Protein AF-A0AAJ1TL16-F1 (afdb_monomer_lite)

Organism: NCBI:txid1553429

Sequence (68 aa):
MQNGTTKNTVKNKGALEDLREIESGKWDKVYKDGHDADGNKVSIHYFSSQSGQVFNVKVKDGWSNTRR

Foldseek 3Di:
DQQDKDKAKDPPPVVLVVVVVVPNDTKIWIWTWDADPVRFTKIWIWIAGPVGDTHDIDIDGHGPPDDD

Structure (mmCIF, N/CA/C/O backbone):
data_AF-A0AAJ1TL16-F1
#
_entry.id   AF-A0AAJ1TL16-F1
#
loop_
_atom_site.group_PDB
_atom_site.id
_atom_site.type_symbol
_atom_site.label_atom_id
_atom_site.label_alt_id
_atom_site.label_comp_id
_atom_site.label_asym_id
_atom_site.label_entity_id
_atom_site.label_seq_id
_atom_site.pdbx_PDB_ins_code
_atom_site.Cartn_x
_atom_site.Cartn_y
_atom_site.Cartn_z
_atom_site.occupancy
_atom_site.B_iso_or_equiv
_atom_site.auth_seq_id
_atom_site.auth_comp_id
_atom_site.auth_asym_id
_atom_site.auth_atom_id
_atom_site.pdbx_PDB_model_num
ATOM 1 N N . MET A 1 1 ? 12.873 11.510 -4.000 1.00 48.06 1 MET A N 1
ATOM 2 C CA . MET A 1 1 ? 13.894 10.444 -3.883 1.00 48.06 1 MET A CA 1
ATOM 3 C C . MET A 1 1 ? 13.665 9.465 -5.026 1.00 48.06 1 MET A C 1
ATOM 5 O O . MET A 1 1 ? 12.516 9.105 -5.234 1.00 48.06 1 MET A O 1
ATOM 9 N N . GLN A 1 2 ? 14.689 9.107 -5.809 1.00 51.06 2 GLN A N 1
ATOM 10 C CA . GLN A 1 2 ? 14.581 7.960 -6.730 1.00 51.06 2 GLN A CA 1
ATOM 11 C C . GLN A 1 2 ? 14.492 6.695 -5.855 1.00 51.06 2 GLN A C 1
ATOM 13 O O . GLN A 1 2 ? 15.193 6.645 -4.846 1.00 51.06 2 GLN A O 1
ATOM 18 N N . ASN A 1 3 ? 13.592 5.753 -6.161 1.00 63.41 3 ASN A N 1
ATOM 19 C CA . ASN A 1 3 ? 13.191 4.649 -5.260 1.00 63.41 3 ASN A CA 1
ATOM 20 C C . ASN A 1 3 ? 12.542 5.116 -3.938 1.00 63.41 3 ASN A C 1
ATOM 22 O O . ASN A 1 3 ? 12.771 4.549 -2.869 1.00 63.41 3 ASN A O 1
ATOM 26 N N . GLY A 1 4 ? 11.754 6.194 -3.988 1.00 79.19 4 GLY A N 1
ATOM 27 C CA . GLY A 1 4 ? 11.035 6.686 -2.816 1.00 79.19 4 GLY A CA 1
ATOM 28 C C . GLY A 1 4 ? 9.959 5.702 -2.355 1.00 79.19 4 GLY A C 1
ATOM 29 O O . GLY A 1 4 ? 9.261 5.100 -3.170 1.00 79.19 4 GLY A O 1
ATOM 30 N N . THR A 1 5 ? 9.804 5.567 -1.039 1.00 91.62 5 THR A N 1
ATOM 31 C CA . THR A 1 5 ? 8.583 5.029 -0.433 1.00 91.62 5 THR A CA 1
ATOM 32 C C . THR A 1 5 ? 7.847 6.186 0.225 1.00 91.62 5 THR A C 1
ATOM 34 O O . THR A 1 5 ? 8.420 6.892 1.054 1.00 91.62 5 THR A O 1
ATOM 37 N N . THR A 1 6 ? 6.582 6.388 -0.131 1.00 92.75 6 THR A N 1
ATOM 38 C CA . THR A 1 6 ? 5.711 7.377 0.511 1.00 92.75 6 THR A CA 1
ATOM 39 C C . THR A 1 6 ? 4.557 6.667 1.193 1.00 92.75 6 THR A C 1
ATOM 41 O O . THR A 1 6 ? 3.953 5.753 0.634 1.00 92.75 6 THR A O 1
ATOM 44 N N . LYS A 1 7 ? 4.261 7.094 2.421 1.00 93.69 7 LYS A N 1
ATOM 45 C CA . LYS A 1 7 ? 3.212 6.535 3.267 1.00 93.69 7 LYS A CA 1
ATOM 46 C C . LYS A 1 7 ? 2.263 7.659 3.664 1.00 93.69 7 LYS A C 1
ATOM 48 O O . LYS A 1 7 ? 2.689 8.631 4.280 1.00 93.69 7 LYS A O 1
ATOM 53 N N . ASN A 1 8 ? 0.996 7.525 3.291 1.00 94.75 8 ASN A N 1
ATOM 54 C CA . ASN A 1 8 ? -0.045 8.511 3.559 1.00 94.75 8 ASN A CA 1
ATOM 55 C C . ASN A 1 8 ? -1.158 7.870 4.380 1.00 94.75 8 ASN A C 1
ATOM 57 O O . ASN A 1 8 ? -1.815 6.948 3.904 1.00 94.75 8 ASN A O 1
ATOM 61 N N . THR A 1 9 ? -1.418 8.381 5.580 1.00 96.88 9 THR A N 1
ATOM 62 C CA . THR A 1 9 ? -2.521 7.878 6.405 1.00 96.88 9 THR A CA 1
ATOM 63 C C . THR A 1 9 ? -3.859 8.064 5.706 1.00 96.88 9 THR A C 1
ATOM 65 O O . THR A 1 9 ? -4.170 9.148 5.203 1.00 96.88 9 THR A O 1
ATOM 68 N N . VAL A 1 10 ? -4.658 6.997 5.673 1.00 96.62 10 VAL A N 1
ATOM 69 C CA . VAL A 1 10 ? -5.980 7.004 5.048 1.00 96.62 10 VAL A CA 1
ATOM 70 C C . VAL A 1 10 ? -6.918 7.848 5.907 1.00 96.62 10 VAL A C 1
ATOM 72 O O . VAL A 1 10 ? -7.200 7.520 7.056 1.00 96.62 10 VAL A O 1
ATOM 75 N N . LYS A 1 11 ? -7.387 8.962 5.339 1.00 94.44 11 LYS A N 1
ATOM 76 C CA . LYS A 1 11 ? -8.349 9.877 5.979 1.00 94.44 11 LYS A CA 1
ATOM 77 C C . LYS A 1 11 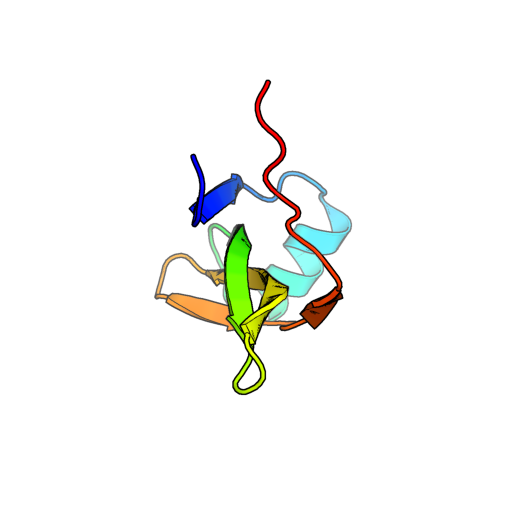? -9.730 9.854 5.322 1.00 94.44 11 LYS A C 1
ATOM 79 O O . LYS A 1 11 ? -10.670 10.427 5.864 1.00 94.44 11 LYS A O 1
ATOM 84 N N . ASN A 1 12 ? -9.853 9.234 4.147 1.00 95.56 12 ASN A N 1
ATOM 85 C CA . ASN A 1 12 ? -11.141 9.067 3.483 1.00 95.56 12 ASN A CA 1
ATOM 86 C C . ASN A 1 12 ? -11.993 8.083 4.299 1.00 95.56 12 ASN A C 1
ATOM 88 O O . ASN A 1 12 ? -11.548 6.964 4.528 1.00 95.56 12 ASN A O 1
ATOM 92 N N . LYS A 1 13 ? -13.178 8.520 4.749 1.00 94.31 13 LYS A N 1
ATOM 93 C CA . LYS A 1 13 ? -14.021 7.753 5.679 1.00 94.31 13 LYS A CA 1
ATOM 94 C C . LYS A 1 13 ? -14.484 6.418 5.098 1.00 94.31 13 LYS A C 1
ATOM 96 O O . LYS A 1 13 ? -14.209 5.409 5.723 1.00 94.31 13 LYS A O 1
ATOM 101 N N . GLY A 1 14 ? -15.074 6.412 3.901 1.00 95.38 14 GLY A N 1
ATOM 102 C CA . GLY A 1 14 ? -15.572 5.176 3.282 1.00 95.38 14 GLY A CA 1
ATOM 103 C C . GLY A 1 14 ? -14.455 4.157 3.064 1.00 95.38 14 GLY A C 1
ATOM 104 O O . GLY A 1 14 ? -14.528 3.040 3.551 1.00 95.38 14 GLY A O 1
ATOM 105 N N . ALA A 1 15 ? -13.336 4.587 2.471 1.00 93.94 15 ALA A N 1
ATOM 106 C CA . ALA A 1 15 ? -12.191 3.693 2.292 1.00 93.94 15 ALA A CA 1
ATOM 107 C C . ALA A 1 15 ? -11.607 3.192 3.628 1.00 93.94 15 ALA A C 1
ATOM 109 O O . ALA A 1 15 ? -11.073 2.091 3.688 1.00 93.94 15 ALA A O 1
ATOM 110 N N . LEU A 1 16 ? -11.650 3.999 4.693 1.00 95.81 16 LEU A N 1
ATOM 111 C CA . LEU A 1 16 ? -11.173 3.589 6.015 1.00 95.81 16 LEU A CA 1
ATOM 112 C C . LEU A 1 16 ? -12.139 2.621 6.708 1.00 95.81 16 LEU A C 1
ATOM 114 O O . LEU A 1 16 ? -11.675 1.768 7.458 1.00 95.81 16 LEU A O 1
ATOM 118 N N . GLU A 1 17 ? -13.445 2.764 6.493 1.00 96.88 17 GLU A N 1
ATOM 119 C CA . GLU A 1 17 ? -14.467 1.838 6.988 1.00 96.88 17 GLU A CA 1
ATOM 120 C C . GLU A 1 17 ? -14.272 0.458 6.355 1.00 96.88 17 GLU A C 1
ATOM 122 O O . GLU A 1 17 ? -14.020 -0.488 7.099 1.00 96.88 17 GLU A O 1
ATOM 127 N N . ASP A 1 18 ? -14.190 0.376 5.022 1.00 96.31 18 ASP A N 1
ATOM 128 C CA . ASP A 1 18 ? -13.933 -0.879 4.295 1.00 96.31 18 ASP A CA 1
ATOM 129 C C . ASP A 1 18 ? -12.647 -1.579 4.781 1.00 96.31 18 ASP A C 1
ATOM 131 O O . ASP A 1 18 ? -12.589 -2.791 4.971 1.00 96.31 18 ASP A O 1
ATOM 135 N N . LEU A 1 19 ? -11.577 -0.811 5.018 1.00 96.62 19 LEU A N 1
ATOM 136 C CA . LEU A 1 19 ? -10.311 -1.357 5.517 1.00 96.62 19 LEU A CA 1
ATOM 137 C C . LEU A 1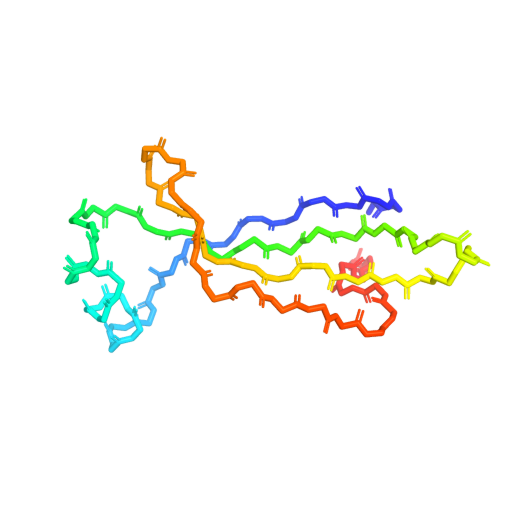 19 ? -10.409 -1.841 6.973 1.00 96.62 19 LEU A C 1
ATOM 139 O O . LEU A 1 19 ? -9.709 -2.775 7.364 1.00 96.62 19 LEU A O 1
ATOM 143 N N . ARG A 1 20 ? -11.264 -1.218 7.789 1.00 96.62 20 ARG A N 1
ATOM 144 C CA . ARG A 1 20 ? -11.467 -1.600 9.194 1.00 96.62 20 ARG A CA 1
ATOM 145 C C . ARG A 1 20 ? -12.328 -2.839 9.370 1.00 96.62 20 ARG A C 1
ATOM 147 O O . ARG A 1 20 ? -12.226 -3.458 10.426 1.00 96.62 20 ARG A O 1
ATOM 154 N N . GLU A 1 21 ? -13.102 -3.216 8.358 1.00 96.12 21 GLU A N 1
ATOM 155 C CA . GLU A 1 21 ? -13.747 -4.531 8.302 1.00 96.12 21 GLU A CA 1
ATOM 156 C C . GLU A 1 21 ? -12.714 -5.663 8.195 1.00 96.12 21 GLU A C 1
ATOM 158 O O . GLU A 1 21 ? -12.934 -6.748 8.725 1.00 96.12 21 GLU A O 1
ATOM 163 N N . ILE A 1 22 ? -11.562 -5.396 7.564 1.00 94.75 22 ILE A N 1
ATOM 164 C CA . ILE A 1 22 ? -10.446 -6.348 7.458 1.00 94.75 22 ILE A CA 1
ATOM 165 C C . ILE A 1 22 ? -9.629 -6.360 8.754 1.00 94.75 22 ILE A C 1
ATOM 167 O O . ILE A 1 22 ? -9.429 -7.406 9.367 1.00 94.75 22 ILE A O 1
ATOM 171 N N . GLU A 1 23 ? -9.136 -5.192 9.173 1.00 96.12 23 GLU A N 1
ATOM 172 C CA . GLU A 1 23 ? -8.432 -5.036 10.445 1.00 96.12 23 GLU A CA 1
ATOM 173 C C . GLU A 1 23 ? -8.740 -3.670 11.053 1.00 96.12 23 GLU A C 1
ATOM 175 O O . GLU A 1 23 ? -8.475 -2.616 10.465 1.00 96.12 23 GLU A O 1
ATOM 180 N N . SER A 1 24 ? -9.255 -3.672 12.281 1.00 95.25 24 SER A N 1
ATOM 181 C CA . SER A 1 24 ? -9.494 -2.435 13.013 1.00 95.25 24 SER A CA 1
ATOM 182 C C . SER A 1 24 ? -8.187 -1.673 13.247 1.00 95.25 24 SER A C 1
ATOM 184 O O . SER A 1 24 ? -7.185 -2.258 13.651 1.00 95.25 24 SER A O 1
ATOM 186 N N . GLY A 1 25 ? -8.211 -0.350 13.090 1.00 94.94 25 GLY A N 1
ATOM 187 C CA . GLY A 1 25 ? -7.086 0.502 13.470 1.00 94.94 25 GLY A CA 1
ATOM 188 C C . GLY A 1 25 ? -6.714 1.534 12.418 1.00 94.94 25 GLY A C 1
ATOM 189 O O . GLY A 1 25 ? -7.576 2.086 11.719 1.00 94.94 25 GLY A O 1
ATOM 190 N N . LYS A 1 26 ? -5.419 1.862 12.387 1.00 96.38 26 LYS A N 1
ATOM 191 C CA . LYS A 1 26 ? -4.833 2.801 11.430 1.00 96.38 26 LYS A CA 1
ATOM 192 C C . LYS A 1 26 ? -4.440 2.066 10.160 1.00 96.38 26 LYS A C 1
ATOM 194 O O . LYS A 1 26 ? -3.837 0.999 10.212 1.00 96.38 26 LYS A O 1
ATOM 199 N N . TRP A 1 27 ? -4.727 2.714 9.042 1.00 98.12 27 TRP A N 1
ATOM 200 C CA . TRP A 1 27 ? -4.326 2.269 7.723 1.00 98.12 27 TRP A CA 1
ATOM 201 C C . TRP A 1 27 ? -3.605 3.392 6.997 1.00 98.12 27 TRP A C 1
ATOM 203 O O . TRP A 1 27 ? -3.977 4.565 7.098 1.00 98.12 27 TRP A O 1
ATOM 213 N N . ASP A 1 28 ? -2.596 3.020 6.226 1.00 97.88 28 ASP A N 1
ATOM 214 C CA . ASP A 1 28 ? -1.845 3.929 5.380 1.00 97.88 28 ASP A CA 1
ATOM 215 C C . ASP A 1 28 ? -1.853 3.437 3.933 1.00 97.88 28 ASP A C 1
ATOM 217 O O . ASP A 1 28 ? -1.689 2.250 3.662 1.00 97.88 28 ASP A O 1
ATOM 221 N N . LYS A 1 29 ? -1.985 4.362 2.985 1.00 97.12 29 LYS A N 1
ATOM 222 C CA . LYS A 1 29 ? -1.714 4.114 1.574 1.00 97.12 29 LYS A CA 1
ATOM 223 C C . LYS A 1 29 ? -0.216 4.263 1.324 1.00 97.12 29 LYS A C 1
ATOM 225 O O . LYS A 1 29 ? 0.349 5.333 1.557 1.00 97.12 29 LYS A O 1
ATOM 230 N N . VAL A 1 30 ? 0.409 3.201 0.838 1.00 95.88 30 VAL A N 1
ATOM 231 C CA . VAL A 1 30 ? 1.831 3.150 0.506 1.00 95.88 30 VAL A CA 1
ATOM 232 C C . VAL A 1 30 ? 2.015 3.228 -1.005 1.00 95.88 30 VAL A C 1
ATOM 234 O O . VAL A 1 30 ? 1.283 2.580 -1.753 1.00 95.88 30 VAL A O 1
ATOM 237 N N . TYR A 1 31 ? 3.008 4.011 -1.420 1.00 94.81 31 TYR A N 1
ATOM 238 C CA . TYR A 1 31 ? 3.488 4.163 -2.789 1.00 94.81 31 TYR A CA 1
ATOM 239 C C . TYR A 1 31 ? 4.974 3.821 -2.800 1.00 94.81 31 TYR A C 1
ATOM 241 O O . TYR A 1 31 ? 5.778 4.554 -2.215 1.00 94.81 31 TYR A O 1
ATOM 249 N N . LYS A 1 32 ? 5.341 2.704 -3.423 1.00 93.81 32 LYS A N 1
ATOM 250 C CA . LYS A 1 32 ? 6.720 2.220 -3.476 1.00 93.81 32 LYS A CA 1
ATOM 251 C C . LYS A 1 32 ? 7.193 2.160 -4.918 1.00 93.81 32 LYS A C 1
ATOM 253 O O . LYS A 1 32 ? 6.761 1.297 -5.675 1.00 93.81 32 LYS A O 1
ATOM 258 N N . ASP A 1 33 ? 8.091 3.067 -5.268 1.00 94.00 33 ASP A N 1
ATOM 259 C CA . ASP A 1 33 ? 8.694 3.107 -6.596 1.00 94.00 33 ASP A CA 1
ATOM 260 C C . ASP A 1 33 ? 9.865 2.123 -6.698 1.00 94.00 33 ASP A C 1
ATOM 262 O O . ASP A 1 33 ? 10.626 1.942 -5.744 1.00 94.00 33 ASP A O 1
ATOM 266 N N . GLY A 1 34 ? 10.024 1.510 -7.867 1.00 91.94 34 GLY A N 1
ATOM 267 C CA . GLY A 1 34 ? 11.110 0.582 -8.162 1.00 91.94 34 GLY A CA 1
ATOM 268 C C . GLY A 1 34 ? 11.229 0.294 -9.655 1.00 91.94 34 GLY A C 1
ATOM 269 O O . GLY A 1 34 ? 10.771 1.080 -10.488 1.00 91.94 34 GLY A O 1
ATOM 270 N N . HIS A 1 35 ? 11.855 -0.832 -9.977 1.00 93.44 35 HIS A N 1
ATOM 271 C CA . HIS A 1 35 ? 11.941 -1.345 -11.339 1.00 93.44 35 HIS A CA 1
ATOM 272 C C . HIS A 1 35 ? 11.397 -2.772 -11.383 1.00 93.44 35 HIS A C 1
ATOM 274 O O . HIS A 1 35 ? 11.499 -3.494 -10.386 1.00 93.44 35 HIS A O 1
ATOM 280 N N . ASP A 1 36 ? 10.796 -3.151 -12.506 1.00 92.06 36 ASP A N 1
ATOM 281 C CA . ASP A 1 36 ? 10.453 -4.542 -12.789 1.00 92.06 36 ASP A CA 1
ATOM 282 C C . ASP A 1 36 ? 11.696 -5.348 -13.216 1.00 92.06 36 ASP A C 1
ATOM 284 O O . ASP A 1 36 ? 12.826 -4.851 -13.186 1.00 92.06 36 ASP A O 1
ATOM 288 N N . ALA A 1 37 ? 11.490 -6.616 -13.582 1.00 92.62 37 ALA A N 1
ATOM 289 C CA . ALA A 1 37 ? 12.567 -7.515 -13.995 1.00 92.62 37 ALA A CA 1
ATOM 290 C C . ALA A 1 37 ? 13.273 -7.070 -15.290 1.00 92.62 37 ALA A C 1
ATOM 292 O O . ALA A 1 37 ? 14.450 -7.376 -15.471 1.00 92.62 37 ALA A O 1
ATOM 293 N N . ASP A 1 38 ? 12.579 -6.318 -16.146 1.00 94.69 38 ASP A N 1
ATOM 294 C C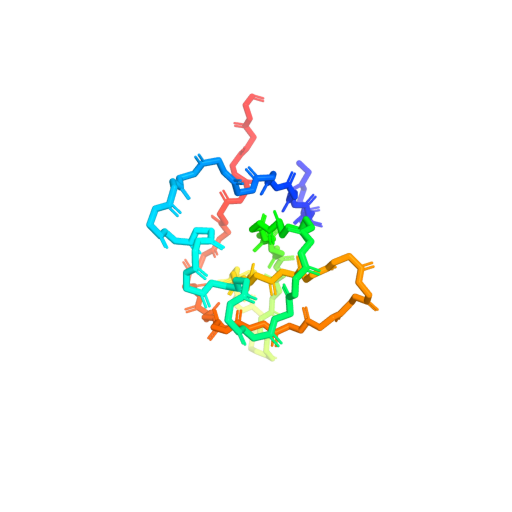A . ASP A 1 38 ? 13.086 -5.816 -17.425 1.00 94.69 38 ASP A CA 1
ATOM 295 C C . ASP A 1 38 ? 13.743 -4.428 -17.284 1.00 94.69 38 ASP A C 1
ATOM 297 O O . ASP A 1 38 ? 14.250 -3.859 -18.251 1.00 94.69 38 ASP A O 1
ATOM 301 N N . GLY A 1 39 ? 13.763 -3.870 -16.068 1.00 92.81 39 GLY A N 1
ATOM 302 C CA . GLY A 1 39 ? 14.328 -2.557 -15.774 1.00 92.81 39 GLY A CA 1
ATOM 303 C C . GLY A 1 39 ? 13.373 -1.391 -16.041 1.00 92.81 39 GLY A C 1
ATOM 304 O O . GLY A 1 39 ? 13.789 -0.23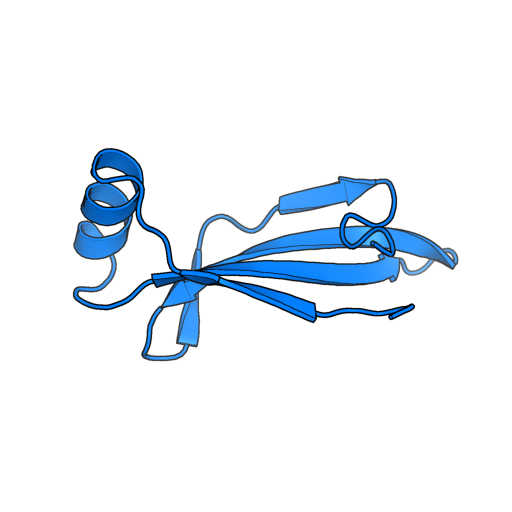1 -15.935 1.00 92.81 39 GLY A O 1
ATOM 305 N N . ASN A 1 40 ? 12.097 -1.646 -16.343 1.00 93.81 40 ASN A N 1
ATOM 306 C CA . ASN A 1 40 ? 11.107 -0.586 -16.496 1.00 93.81 40 ASN A CA 1
ATOM 307 C C . ASN A 1 40 ? 10.719 -0.023 -15.134 1.00 93.81 40 ASN A C 1
ATOM 309 O O . ASN A 1 40 ? 10.626 -0.731 -14.132 1.00 93.81 40 ASN A O 1
ATOM 313 N N . LYS A 1 41 ? 10.450 1.280 -15.094 1.00 93.50 41 LYS A N 1
ATOM 314 C CA . LYS A 1 41 ? 9.987 1.950 -13.877 1.00 93.50 41 LYS A CA 1
ATOM 315 C C . LYS A 1 41 ? 8.570 1.508 -13.554 1.00 93.50 41 LYS A C 1
ATOM 317 O O . LYS A 1 41 ? 7.681 1.655 -14.389 1.00 93.50 41 LYS A O 1
ATOM 322 N N . VAL A 1 42 ? 8.358 1.092 -12.314 1.00 94.50 42 VAL A N 1
ATOM 323 C CA . VAL A 1 42 ? 7.037 0.740 -11.787 1.00 94.50 42 VAL A CA 1
ATOM 324 C C . VAL A 1 42 ? 6.835 1.335 -10.399 1.00 94.50 42 VAL A C 1
ATOM 326 O O . VAL A 1 42 ? 7.792 1.620 -9.674 1.00 94.50 42 VAL A O 1
ATOM 329 N N . SER A 1 43 ? 5.577 1.499 -10.011 1.00 95.00 43 SER A N 1
ATOM 330 C CA . SER A 1 43 ? 5.180 1.908 -8.669 1.00 95.00 43 SER A CA 1
ATOM 331 C C . SER A 1 43 ? 4.142 0.948 -8.112 1.00 95.00 43 SER A C 1
ATOM 333 O O . SER A 1 43 ? 3.110 0.691 -8.733 1.00 95.00 43 SER A O 1
ATOM 335 N N . ILE A 1 44 ? 4.407 0.412 -6.925 1.00 95.62 44 ILE A N 1
ATOM 336 C CA . ILE A 1 44 ? 3.513 -0.506 -6.225 1.00 95.62 44 ILE A CA 1
ATOM 337 C C . ILE A 1 44 ? 2.710 0.287 -5.201 1.00 95.62 44 ILE A C 1
ATOM 339 O O . ILE A 1 44 ? 3.266 0.930 -4.307 1.00 95.62 44 ILE A O 1
ATOM 343 N N . HIS A 1 45 ? 1.390 0.246 -5.334 1.00 96.44 45 HIS A N 1
ATOM 344 C CA . HIS A 1 45 ? 0.447 0.938 -4.468 1.00 96.44 45 HIS A CA 1
ATOM 345 C C . HIS A 1 45 ? -0.317 -0.079 -3.638 1.00 96.44 45 HIS A C 1
ATOM 347 O O . HIS A 1 45 ? -0.919 -0.994 -4.191 1.00 96.44 45 HIS A O 1
ATOM 353 N N . TYR A 1 46 ? -0.377 0.100 -2.325 1.00 97.12 46 TYR A N 1
ATOM 354 C CA . TYR A 1 46 ? -1.112 -0.813 -1.446 1.00 97.12 46 TYR A CA 1
ATOM 355 C C . TYR A 1 46 ? -1.581 -0.111 -0.176 1.00 97.12 46 TYR A C 1
ATOM 357 O O . TYR A 1 46 ? -1.144 1.001 0.118 1.00 97.12 46 TYR A O 1
ATOM 365 N N . PHE A 1 47 ? -2.517 -0.719 0.545 1.00 97.81 47 PHE A N 1
ATOM 366 C CA . PHE A 1 47 ? -2.860 -0.302 1.902 1.00 97.81 47 PHE A CA 1
ATOM 367 C C . PHE A 1 47 ? -2.097 -1.168 2.898 1.00 97.81 47 PHE A C 1
ATOM 369 O O . PHE A 1 47 ? -2.031 -2.378 2.712 1.00 97.81 47 PHE A O 1
ATOM 376 N N . SER A 1 48 ? -1.513 -0.547 3.918 1.00 97.88 48 SER A N 1
ATOM 377 C CA . SER A 1 48 ? -0.833 -1.214 5.027 1.00 97.88 48 SER A CA 1
ATOM 378 C C . SER A 1 48 ? -1.577 -0.914 6.318 1.00 97.88 48 SER A C 1
ATOM 380 O O . SER A 1 48 ? -1.804 0.261 6.623 1.00 97.88 48 SER A O 1
ATOM 382 N N . SER A 1 49 ? -1.910 -1.946 7.083 1.00 97.31 49 SER A N 1
ATOM 383 C CA . SER A 1 49 ? -2.457 -1.789 8.426 1.00 97.31 49 SER A CA 1
ATOM 384 C C . SER A 1 49 ? -1.349 -1.478 9.438 1.00 97.31 49 SER A C 1
ATOM 386 O O . SER A 1 49 ? -0.155 -1.502 9.111 1.00 97.31 49 SER A O 1
ATOM 388 N N . GLN A 1 50 ? -1.735 -1.195 10.682 1.00 94.19 50 GLN A N 1
ATOM 389 C CA . GLN A 1 50 ? -0.793 -0.970 11.777 1.00 94.19 50 GLN A CA 1
ATOM 390 C C . GLN A 1 50 ? -0.002 -2.237 12.150 1.00 94.19 50 GLN A C 1
ATOM 392 O O . GLN A 1 50 ? 1.147 -2.112 12.572 1.00 94.19 50 GLN A O 1
ATOM 397 N N . SER A 1 51 ? -0.585 -3.429 11.986 1.00 95.81 51 SER A N 1
ATOM 398 C CA . SER A 1 51 ? 0.097 -4.711 12.221 1.00 95.81 51 SER A CA 1
ATOM 399 C C . SER A 1 51 ? 0.995 -5.143 11.052 1.00 95.81 51 SER A C 1
ATOM 401 O O . SER A 1 51 ? 1.810 -6.050 11.205 1.00 95.81 51 SER A O 1
ATOM 403 N N . GLY A 1 52 ? 0.877 -4.476 9.898 1.00 94.75 52 GLY A N 1
ATOM 404 C CA . GLY A 1 52 ? 1.624 -4.790 8.681 1.00 94.75 52 GLY A CA 1
ATOM 405 C C . GLY A 1 52 ? 0.845 -5.610 7.651 1.00 94.75 52 GLY A C 1
ATOM 406 O O . GLY A 1 52 ? 1.439 -6.013 6.651 1.00 94.75 52 GLY A O 1
ATOM 407 N N . GLN A 1 53 ? -0.464 -5.834 7.837 1.00 95.56 53 GLN A N 1
ATOM 408 C CA . GLN A 1 53 ? -1.289 -6.451 6.795 1.00 95.56 53 GLN A CA 1
ATOM 409 C C . GLN A 1 53 ? -1.322 -5.581 5.540 1.00 95.56 53 GLN A C 1
ATOM 411 O O . GLN A 1 53 ? -1.420 -4.356 5.621 1.00 95.56 53 GLN A O 1
ATOM 416 N N . VAL A 1 54 ? -1.271 -6.223 4.373 1.00 96.44 54 VAL A N 1
ATOM 417 C CA . VAL A 1 54 ? -1.272 -5.555 3.071 1.00 96.44 54 VAL A CA 1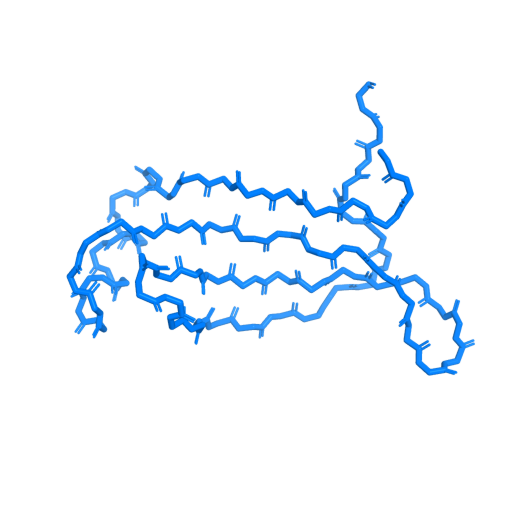
ATOM 418 C C . VAL A 1 54 ? -2.560 -5.873 2.321 1.00 96.44 54 VAL A C 1
ATOM 420 O O . VAL A 1 54 ? -2.921 -7.036 2.171 1.00 96.44 54 VAL A O 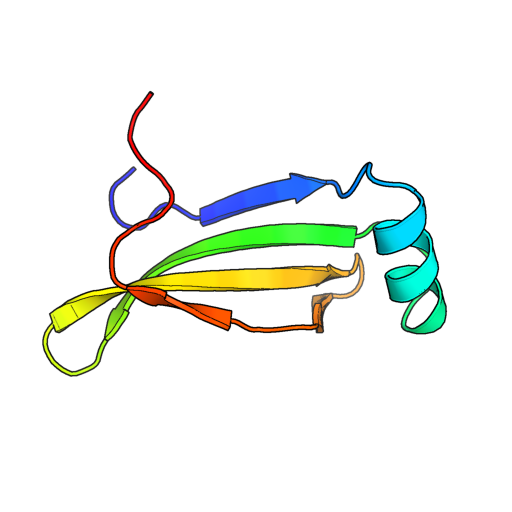1
ATOM 423 N N . PHE A 1 55 ? -3.225 -4.843 1.795 1.00 96.50 55 PHE A N 1
ATOM 424 C CA . PHE A 1 55 ? -4.458 -4.994 1.025 1.00 96.50 55 PHE A CA 1
ATOM 425 C C . PHE A 1 55 ? -4.455 -4.180 -0.276 1.00 96.50 55 PHE A C 1
ATOM 427 O O . PHE A 1 55 ? -3.839 -3.111 -0.364 1.00 96.50 55 PHE A O 1
ATOM 434 N N . ASN A 1 56 ? -5.185 -4.682 -1.281 1.00 95.94 56 ASN A N 1
ATOM 435 C CA . ASN A 1 56 ? -5.417 -4.041 -2.583 1.00 95.94 56 ASN A CA 1
ATOM 436 C C . ASN A 1 56 ? -4.118 -3.560 -3.262 1.00 95.94 56 ASN A C 1
ATOM 438 O O . ASN A 1 56 ? -3.945 -2.368 -3.549 1.00 95.94 56 ASN A O 1
ATOM 442 N N . VAL A 1 57 ? -3.190 -4.501 -3.463 1.00 96.44 57 VAL A N 1
ATOM 443 C CA . VAL A 1 57 ? -1.916 -4.264 -4.150 1.00 96.44 57 VAL A CA 1
ATOM 444 C C . VAL A 1 57 ? -2.178 -3.997 -5.627 1.00 96.44 57 VAL A C 1
ATOM 446 O O . VAL A 1 57 ? -2.851 -4.773 -6.302 1.00 96.44 57 VAL A O 1
ATOM 449 N N . LYS A 1 58 ? -1.630 -2.896 -6.135 1.00 96.19 58 LYS A N 1
ATOM 450 C CA . LYS A 1 58 ? -1.695 -2.516 -7.546 1.00 96.19 58 LYS A CA 1
ATOM 451 C C . LYS A 1 58 ? -0.312 -2.133 -8.037 1.00 96.19 58 LYS A C 1
ATOM 453 O O . LYS A 1 58 ? 0.394 -1.397 -7.355 1.00 96.19 58 LYS A O 1
ATOM 458 N N . VAL A 1 59 ? 0.037 -2.590 -9.231 1.00 95.50 59 VAL A N 1
ATOM 459 C CA . VAL A 1 59 ? 1.234 -2.143 -9.947 1.00 95.50 59 VAL A CA 1
ATOM 460 C C . VAL A 1 59 ? 0.812 -1.074 -10.950 1.00 95.50 59 VAL A C 1
ATOM 462 O O . VAL A 1 59 ? -0.237 -1.185 -11.589 1.00 95.50 59 VAL A O 1
ATOM 465 N N . LYS A 1 60 ? 1.591 -0.001 -11.027 1.00 93.75 60 LYS A N 1
ATOM 466 C CA . LYS A 1 60 ? 1.414 1.104 -11.965 1.00 93.75 60 LYS A CA 1
ATOM 467 C C . LYS A 1 60 ? 2.688 1.293 -12.768 1.00 93.75 60 LYS A C 1
ATOM 469 O O . LYS A 1 60 ? 3.775 1.242 -12.196 1.00 93.75 60 LYS A O 1
ATOM 474 N N . ASP A 1 61 ? 2.526 1.556 -14.058 1.00 93.50 61 ASP A N 1
ATOM 475 C CA . ASP A 1 61 ? 3.636 1.924 -14.929 1.00 93.50 61 ASP A CA 1
ATOM 476 C C . ASP A 1 61 ? 4.182 3.300 -14.538 1.00 93.50 61 ASP A C 1
ATOM 478 O O . ASP A 1 61 ? 3.428 4.238 -14.251 1.00 93.50 61 ASP A O 1
ATOM 482 N N . GLY A 1 62 ? 5.507 3.420 -14.524 1.00 90.12 62 GLY A N 1
ATOM 483 C CA . GLY A 1 62 ? 6.208 4.618 -14.085 1.00 90.12 62 GLY A CA 1
ATOM 484 C C . GLY A 1 62 ? 6.265 4.787 -12.563 1.00 90.12 62 GLY A C 1
ATOM 485 O O . GLY A 1 62 ? 5.678 4.045 -11.779 1.00 90.12 62 GLY A O 1
ATOM 486 N N . TRP A 1 63 ? 7.018 5.795 -12.129 1.00 91.06 63 TRP A N 1
ATOM 487 C CA . TRP A 1 63 ? 7.129 6.166 -10.718 1.00 91.06 63 TRP A CA 1
ATOM 488 C C . TRP A 1 63 ? 6.025 7.130 -10.307 1.00 91.06 63 TRP A C 1
ATOM 490 O O . TRP A 1 63 ? 5.693 8.055 -11.047 1.00 91.06 63 TRP A O 1
ATOM 500 N N . SER A 1 64 ? 5.486 6.932 -9.106 1.00 86.12 64 SER A N 1
ATOM 501 C CA . SER A 1 64 ? 4.420 7.774 -8.553 1.00 86.12 64 SER A CA 1
ATOM 502 C C . SER A 1 64 ? 4.935 8.821 -7.566 1.00 86.12 64 SER A C 1
ATOM 504 O O . SER A 1 64 ? 4.254 9.821 -7.343 1.00 86.12 64 SER A O 1
ATOM 506 N N . ASN A 1 65 ? 6.137 8.653 -7.007 1.00 82.06 65 ASN A N 1
ATOM 507 C CA . ASN A 1 65 ? 6.752 9.667 -6.157 1.00 82.06 65 ASN A CA 1
ATOM 508 C C . ASN A 1 65 ? 7.568 10.638 -7.023 1.00 82.06 65 ASN A C 1
ATOM 510 O O . ASN A 1 65 ? 8.794 10.548 -7.141 1.00 82.06 65 ASN A O 1
ATOM 514 N N . THR A 1 66 ? 6.892 11.601 -7.647 1.00 67.88 66 THR A N 1
ATOM 515 C CA . THR A 1 66 ? 7.561 12.703 -8.351 1.00 67.88 66 THR A CA 1
ATOM 516 C C . THR A 1 66 ? 8.190 13.668 -7.342 1.00 67.88 66 THR A C 1
ATOM 518 O O . THR A 1 66 ? 7.619 13.928 -6.283 1.00 67.88 66 THR A O 1
ATOM 521 N N . ARG A 1 67 ? 9.382 14.208 -7.640 1.00 57.25 67 ARG A N 1
ATOM 522 C CA . ARG A 1 67 ? 10.015 15.235 -6.792 1.00 57.25 67 ARG A CA 1
ATOM 523 C C . ARG A 1 67 ? 9.087 16.461 -6.721 1.00 57.25 67 ARG A C 1
ATOM 525 O O . ARG A 1 67 ? 8.687 16.954 -7.771 1.00 57.25 67 ARG A O 1
ATOM 532 N N . ARG A 1 68 ? 8.738 16.904 -5.509 1.00 50.66 68 ARG A N 1
ATOM 533 C CA . ARG A 1 68 ? 8.298 18.285 -5.264 1.00 50.66 68 ARG A CA 1
ATOM 534 C C . ARG A 1 68 ? 9.516 19.194 -5.231 1.00 50.66 68 ARG A C 1
ATOM 536 O O . ARG A 1 68 ? 10.580 18.693 -4.794 1.00 50.66 68 ARG A O 1
#

Radius of gyration: 13.05 Å; chains: 1; bounding box: 30×26×31 Å

Secondary structure (DSSP, 8-state):
-TT-EEEEE---HHHHHHHHHHSSS-EEEEEEEEE-TTS-EEEEEEEEETT--EEEEEEEES-S----

pLDDT: mean 91.11, std 11.45, range [48.06, 98.12]